Protein AF-A0A4S2ER88-F1 (afdb_monomer_lite)

Sequence (87 aa):
MASMFRMRGCHGPGAQAPEGADFRWLMAPADTPGVLEGARGRGWGLTLSDRAAGAARTVHPAHRRDPSAEARARLMEEALVRVLQRA

Structure (mmCIF, N/CA/C/O backbone):
data_AF-A0A4S2ER88-F1
#
_entry.id   AF-A0A4S2ER88-F1
#
loop_
_atom_site.group_PDB
_atom_site.id
_atom_site.type_symbol
_atom_site.label_atom_id
_atom_site.label_alt_id
_atom_site.label_comp_id
_atom_site.label_asym_id
_atom_site.label_entity_id
_atom_site.label_seq_id
_atom_site.pdbx_PDB_ins_code
_atom_site.Cartn_x
_atom_site.Cartn_y
_atom_site.Cartn_z
_atom_site.occupancy
_atom_site.B_iso_or_equiv
_atom_site.auth_seq_id
_atom_site.auth_comp_id
_atom_site.auth_asym_id
_atom_site.auth_atom_id
_atom_site.pdbx_PDB_model_num
ATOM 1 N N . MET A 1 1 ? -16.535 -14.346 -15.921 1.00 30.09 1 MET A N 1
ATOM 2 C CA . MET A 1 1 ? -16.681 -12.898 -15.660 1.00 30.09 1 MET A CA 1
ATOM 3 C C . MET A 1 1 ? -15.715 -12.538 -14.531 1.00 30.09 1 MET A C 1
ATOM 5 O O . MET A 1 1 ? -16.037 -12.745 -13.370 1.00 30.09 1 MET A O 1
ATOM 9 N N . ALA A 1 2 ? -14.471 -12.166 -14.853 1.00 26.14 2 ALA A N 1
ATOM 10 C CA . ALA A 1 2 ? -13.462 -11.863 -13.836 1.00 26.14 2 ALA A CA 1
ATOM 11 C C . ALA A 1 2 ? -13.744 -10.468 -13.265 1.00 26.14 2 ALA A C 1
ATOM 13 O O . ALA A 1 2 ? -13.511 -9.463 -13.936 1.00 26.14 2 ALA A O 1
ATOM 14 N N . SER A 1 3 ? -14.295 -10.419 -12.051 1.00 23.95 3 SER A N 1
ATOM 15 C CA . SER A 1 3 ? -14.461 -9.180 -11.294 1.00 23.95 3 SER A CA 1
ATOM 16 C C . SER A 1 3 ? -13.072 -8.655 -10.940 1.00 23.95 3 SER A C 1
ATOM 18 O O . SER A 1 3 ? -12.425 -9.099 -9.992 1.00 23.95 3 SER A O 1
ATOM 20 N N . MET A 1 4 ? -12.559 -7.774 -11.794 1.00 24.25 4 MET A N 1
ATOM 21 C CA . MET A 1 4 ? -11.265 -7.138 -11.626 1.00 24.25 4 MET A CA 1
ATOM 22 C C . MET A 1 4 ? -11.427 -6.086 -10.528 1.00 24.25 4 MET A C 1
ATOM 24 O O . MET A 1 4 ? -11.760 -4.932 -10.799 1.00 24.25 4 MET A O 1
ATOM 28 N N . PHE A 1 5 ? -11.223 -6.488 -9.271 1.00 25.84 5 PHE A N 1
ATOM 29 C CA . PHE A 1 5 ? -11.050 -5.548 -8.170 1.00 25.84 5 PHE A CA 1
ATOM 30 C C . PHE A 1 5 ? -9.850 -4.660 -8.506 1.00 25.84 5 PHE A C 1
ATOM 32 O O . PHE A 1 5 ? -8.696 -5.022 -8.283 1.00 25.84 5 PHE A O 1
ATOM 39 N N . ARG A 1 6 ? -10.111 -3.478 -9.077 1.00 28.98 6 ARG A N 1
ATOM 40 C CA . ARG A 1 6 ? -9.118 -2.410 -9.164 1.00 28.98 6 ARG A CA 1
ATOM 41 C C . ARG A 1 6 ? -8.826 -1.976 -7.733 1.00 28.98 6 ARG A C 1
ATOM 43 O O . ARG A 1 6 ? -9.464 -1.059 -7.213 1.00 28.98 6 ARG A O 1
ATOM 50 N N . MET A 1 7 ? -7.854 -2.625 -7.095 1.00 30.58 7 MET A N 1
ATOM 51 C CA . MET A 1 7 ? -7.157 -2.026 -5.969 1.00 30.58 7 MET A CA 1
ATOM 52 C C . MET A 1 7 ? -6.520 -0.740 -6.497 1.00 30.58 7 MET A C 1
ATOM 54 O O . MET A 1 7 ? -5.452 -0.751 -7.105 1.00 30.58 7 MET A O 1
ATOM 58 N N . ARG A 1 8 ? -7.211 0.392 -6.310 1.00 35.91 8 ARG A N 1
ATOM 59 C CA . ARG A 1 8 ? -6.616 1.733 -6.372 1.00 35.91 8 ARG A CA 1
ATOM 60 C C . ARG A 1 8 ? -5.647 1.842 -5.192 1.00 35.91 8 ARG A C 1
ATOM 62 O O . ARG A 1 8 ? -5.951 2.465 -4.186 1.00 35.91 8 ARG A O 1
ATOM 69 N N . GLY A 1 9 ? -4.522 1.154 -5.310 1.00 41.62 9 GLY A N 1
ATOM 70 C CA . GLY A 1 9 ? -3.445 1.113 -4.331 1.00 41.62 9 GLY A CA 1
ATOM 71 C C . GLY A 1 9 ? -2.076 1.113 -5.003 1.00 41.62 9 GLY A C 1
ATOM 72 O O . GLY A 1 9 ? -1.082 0.812 -4.360 1.00 41.62 9 GLY A O 1
ATOM 73 N N . CYS A 1 10 ? -1.993 1.450 -6.295 1.00 42.47 10 CYS A N 1
ATOM 74 C CA . CYS A 1 10 ? -0.718 1.795 -6.916 1.00 42.47 10 CYS A CA 1
ATOM 75 C C . CYS A 1 10 ? -0.403 3.234 -6.513 1.00 42.47 10 CYS A C 1
ATOM 77 O O . CYS A 1 10 ? -0.700 4.192 -7.225 1.00 42.47 10 CYS A O 1
ATOM 79 N N . HIS A 1 11 ? 0.082 3.378 -5.288 1.00 49.41 11 HIS A N 1
ATOM 80 C CA . HIS A 1 11 ? 0.578 4.622 -4.736 1.00 49.41 11 HIS A CA 1
ATOM 81 C C . HIS A 1 11 ? 1.683 5.158 -5.663 1.00 49.41 11 HIS A C 1
ATOM 83 O O . HIS A 1 11 ? 2.741 4.550 -5.797 1.00 49.41 11 HIS A O 1
ATOM 89 N N . GLY A 1 12 ? 1.400 6.254 -6.376 1.00 46.22 12 GLY A N 1
ATOM 90 C CA . GLY A 1 12 ? 2.390 6.940 -7.210 1.00 46.22 12 GLY A CA 1
ATOM 91 C C . GLY A 1 12 ? 3.545 7.507 -6.370 1.00 46.22 12 GLY A C 1
ATOM 92 O O . GLY A 1 12 ? 3.474 7.500 -5.141 1.00 46.22 12 GLY A O 1
ATOM 93 N N . PRO A 1 13 ? 4.603 8.051 -6.994 1.00 44.47 13 PRO A N 1
ATOM 94 C CA . PRO A 1 13 ? 5.830 8.473 -6.305 1.00 44.47 13 PRO A CA 1
ATOM 95 C C . PRO A 1 13 ? 5.672 9.577 -5.233 1.00 44.47 13 PRO A C 1
ATOM 97 O O . PRO A 1 13 ? 6.638 9.850 -4.526 1.00 44.47 13 PRO A O 1
ATOM 100 N N . GLY A 1 14 ? 4.482 10.172 -5.071 1.00 52.00 14 GLY A N 1
ATOM 101 C CA . GLY A 1 14 ? 4.137 11.130 -4.005 1.00 52.00 14 GLY A CA 1
ATOM 102 C C . GLY A 1 14 ? 3.059 10.650 -3.022 1.00 52.00 14 GLY A C 1
ATOM 103 O O . GLY A 1 14 ? 2.554 11.434 -2.224 1.00 52.00 14 GLY A O 1
ATOM 104 N N . ALA A 1 15 ? 2.655 9.385 -3.088 1.00 60.28 15 ALA A N 1
ATOM 105 C CA . ALA A 1 15 ? 1.624 8.861 -2.210 1.00 60.28 15 ALA A CA 1
ATOM 106 C C . ALA A 1 15 ? 2.163 8.626 -0.793 1.00 60.28 15 ALA A C 1
ATOM 108 O O . ALA A 1 15 ? 3.185 7.970 -0.600 1.00 60.28 15 ALA A O 1
ATOM 109 N N . GLN A 1 16 ? 1.440 9.127 0.205 1.00 67.88 16 GLN A N 1
ATOM 110 C CA . GLN A 1 16 ? 1.644 8.748 1.598 1.00 67.88 16 GLN A CA 1
ATOM 111 C C . GLN A 1 16 ? 0.836 7.489 1.898 1.00 67.88 16 GLN A C 1
ATOM 113 O O . GLN A 1 16 ? -0.327 7.370 1.507 1.00 67.88 16 GLN A O 1
ATOM 118 N N . ALA A 1 17 ? 1.466 6.537 2.583 1.00 74.50 17 ALA A N 1
ATOM 119 C CA . ALA A 1 17 ? 0.745 5.401 3.127 1.00 74.50 17 ALA A CA 1
ATOM 120 C C . ALA A 1 17 ? -0.178 5.892 4.253 1.00 74.50 17 ALA A C 1
ATOM 122 O O . ALA A 1 17 ? 0.267 6.727 5.048 1.00 74.50 17 ALA A O 1
ATOM 123 N N . PRO A 1 18 ? -1.406 5.361 4.370 1.00 84.38 18 PRO A N 1
ATOM 124 C CA . PRO A 1 18 ? -2.294 5.711 5.468 1.00 84.38 18 PRO A CA 1
ATOM 125 C C . PRO A 1 18 ? -1.608 5.502 6.819 1.00 84.38 18 PRO A C 1
ATOM 127 O O . PRO A 1 18 ? -0.835 4.551 6.992 1.00 84.38 18 PRO A O 1
ATOM 130 N N . GLU A 1 19 ? -1.889 6.386 7.772 1.00 88.19 19 GLU A N 1
ATOM 131 C CA . GLU A 1 19 ? -1.306 6.335 9.114 1.00 88.19 19 GLU A CA 1
ATOM 132 C C . GLU A 1 19 ? -1.585 4.987 9.791 1.00 88.19 19 GLU A C 1
ATOM 134 O O . GLU A 1 19 ? -0.664 4.351 10.292 1.00 88.19 19 GLU A O 1
ATOM 139 N N . GLY A 1 20 ? -2.824 4.495 9.683 1.00 91.69 20 GLY A N 1
ATOM 140 C CA . GLY A 1 20 ? -3.269 3.232 10.275 1.00 91.69 20 GLY A CA 1
ATOM 141 C C . GLY A 1 20 ? -2.743 1.949 9.627 1.00 91.69 20 GLY A C 1
ATOM 142 O O . GLY A 1 20 ? -3.098 0.871 10.087 1.00 91.69 20 GLY A O 1
ATOM 143 N N . ALA A 1 21 ? -1.947 2.011 8.555 1.00 89.62 21 ALA A N 1
ATOM 144 C CA . ALA A 1 21 ? -1.509 0.802 7.855 1.00 89.62 21 ALA A CA 1
ATOM 145 C C . ALA A 1 21 ? -0.249 0.186 8.492 1.00 89.62 21 ALA A C 1
ATOM 147 O O . ALA A 1 21 ? 0.777 0.854 8.627 1.00 89.62 21 ALA A O 1
ATOM 148 N N . ASP A 1 22 ? -0.259 -1.114 8.784 1.00 90.56 22 ASP A N 1
ATOM 149 C CA . ASP A 1 22 ? 0.919 -1.802 9.336 1.00 90.56 22 ASP A CA 1
ATOM 150 C C . ASP A 1 22 ? 2.095 -1.861 8.345 1.00 90.56 22 ASP A C 1
ATOM 152 O O . ASP A 1 22 ? 3.247 -1.956 8.751 1.00 90.56 22 ASP A O 1
ATOM 156 N N . PHE A 1 23 ? 1.840 -1.748 7.040 1.00 89.00 23 PHE A N 1
ATOM 157 C CA . PHE A 1 23 ? 2.875 -1.792 6.006 1.00 89.00 23 PHE A CA 1
ATOM 158 C C . PHE A 1 23 ? 2.718 -0.642 5.014 1.00 89.00 23 PHE A C 1
ATOM 160 O O . PHE A 1 23 ? 1.608 -0.208 4.704 1.00 89.00 23 PHE A O 1
ATOM 167 N N . ARG A 1 24 ? 3.847 -0.170 4.479 1.00 88.50 24 ARG A N 1
ATOM 168 C CA . ARG A 1 24 ? 3.886 0.755 3.339 1.00 88.50 24 ARG A CA 1
ATOM 169 C C . ARG A 1 24 ? 4.366 -0.009 2.125 1.00 88.50 24 ARG A C 1
ATOM 171 O O . ARG A 1 24 ? 5.469 -0.551 2.162 1.00 88.50 24 ARG A O 1
ATOM 178 N N . TRP A 1 25 ? 3.552 -0.062 1.077 1.00 88.00 25 TRP A N 1
ATOM 179 C CA . TRP A 1 25 ? 3.836 -0.905 -0.078 1.00 88.00 25 TRP A CA 1
ATOM 180 C C . TRP A 1 25 ? 3.642 -0.166 -1.398 1.00 88.00 25 TRP A C 1
ATOM 182 O O . TRP A 1 25 ? 2.633 0.507 -1.601 1.00 88.00 25 TRP A O 1
ATOM 192 N N . LEU A 1 26 ? 4.624 -0.294 -2.288 1.00 87.75 26 LEU A N 1
ATOM 193 C CA . LEU A 1 26 ? 4.567 0.161 -3.670 1.00 87.75 26 LEU A CA 1
ATOM 194 C C . LEU A 1 26 ? 4.460 -1.049 -4.596 1.00 87.75 26 LEU A C 1
ATOM 196 O O . LEU A 1 26 ? 5.132 -2.066 -4.409 1.00 87.75 26 LEU A O 1
ATOM 200 N N . MET A 1 27 ? 3.647 -0.903 -5.636 1.00 89.31 27 MET A N 1
ATOM 201 C CA . MET A 1 27 ? 3.669 -1.783 -6.795 1.00 89.31 27 MET A CA 1
ATOM 202 C C . MET A 1 27 ? 3.980 -0.942 -8.025 1.00 89.31 27 MET A C 1
ATOM 204 O O . MET A 1 27 ? 3.324 0.075 -8.255 1.00 89.31 27 MET A O 1
ATOM 208 N N . ALA A 1 28 ? 4.969 -1.363 -8.806 1.00 89.31 28 ALA A N 1
ATOM 209 C CA . ALA A 1 28 ? 5.385 -0.660 -10.013 1.00 89.31 28 ALA A CA 1
ATOM 210 C C . ALA A 1 28 ? 5.670 -1.639 -11.159 1.00 89.31 28 ALA A C 1
ATOM 212 O O . ALA A 1 28 ? 5.986 -2.802 -10.902 1.00 89.31 28 ALA A O 1
ATOM 213 N N . PRO A 1 29 ? 5.558 -1.210 -12.423 1.00 90.56 29 PRO A N 1
ATOM 214 C CA . PRO A 1 29 ? 6.112 -1.949 -13.554 1.00 90.56 29 PRO A CA 1
ATOM 215 C C . PRO A 1 29 ? 7.612 -2.240 -13.376 1.00 90.56 29 PRO A C 1
ATOM 217 O O . PRO A 1 29 ? 8.348 -1.408 -12.840 1.00 90.56 29 PRO A O 1
ATOM 220 N N . ALA A 1 30 ? 8.070 -3.418 -13.807 1.00 87.25 30 ALA A N 1
ATOM 221 C CA . ALA A 1 30 ? 9.465 -3.849 -13.664 1.00 87.25 30 ALA 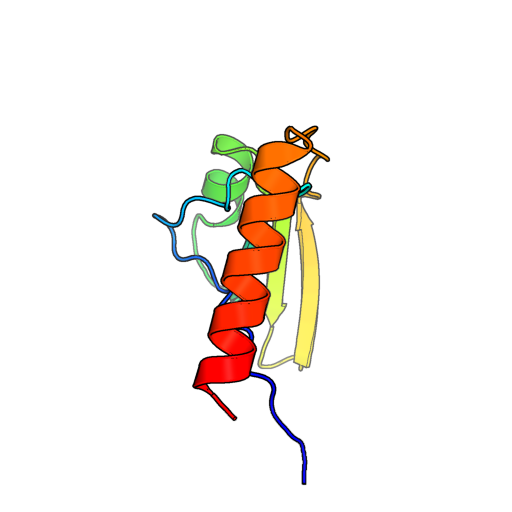A CA 1
ATOM 222 C C . ALA A 1 30 ? 10.477 -2.950 -14.400 1.00 87.25 30 ALA A C 1
ATOM 224 O O . ALA A 1 30 ? 11.640 -2.894 -14.011 1.00 87.25 30 ALA A O 1
ATOM 225 N N . ASP A 1 31 ? 10.021 -2.227 -15.420 1.00 85.44 31 ASP A N 1
ATOM 226 C CA . ASP A 1 31 ? 10.776 -1.282 -16.243 1.00 85.44 31 ASP A CA 1
ATOM 227 C C . ASP A 1 31 ? 10.746 0.161 -15.711 1.00 85.44 31 ASP A C 1
ATOM 229 O O . ASP A 1 31 ? 11.273 1.063 -16.356 1.00 85.44 31 ASP A O 1
ATOM 233 N N . THR A 1 32 ? 10.158 0.411 -14.533 1.00 85.00 32 THR A N 1
ATOM 234 C CA . THR A 1 32 ? 10.111 1.764 -13.955 1.00 85.00 32 THR A CA 1
ATOM 235 C C . THR A 1 32 ? 11.482 2.160 -13.385 1.00 85.00 32 THR A C 1
ATOM 237 O O . THR A 1 32 ? 11.896 1.601 -12.363 1.00 85.00 32 THR A O 1
ATOM 240 N N . PRO A 1 33 ? 12.194 3.141 -13.970 1.00 81.88 33 PRO A N 1
ATOM 241 C CA . PRO A 1 33 ? 13.525 3.521 -13.506 1.00 81.88 33 PRO A CA 1
ATOM 242 C C . PRO A 1 33 ? 13.473 4.206 -12.132 1.00 81.88 33 PRO A C 1
ATOM 244 O O . PRO A 1 33 ? 12.555 4.971 -11.835 1.00 81.88 33 PRO A O 1
ATOM 247 N N . GLY A 1 34 ? 14.468 3.940 -11.280 1.00 82.44 34 GLY A N 1
ATOM 248 C CA . GLY A 1 34 ? 14.641 4.615 -9.984 1.00 82.44 34 GLY A CA 1
ATOM 249 C C . GLY A 1 34 ? 13.611 4.260 -8.900 1.00 82.44 34 GLY A C 1
ATOM 250 O O . GLY A 1 34 ? 13.612 4.855 -7.818 1.00 82.44 34 GLY A O 1
ATOM 251 N N . VAL A 1 35 ? 12.702 3.311 -9.159 1.00 86.12 35 VAL A N 1
ATOM 252 C CA . VAL A 1 35 ? 11.644 2.948 -8.202 1.00 86.12 35 VAL A CA 1
ATOM 253 C C . VAL A 1 35 ? 12.191 2.222 -6.971 1.00 86.12 35 VAL A C 1
ATOM 255 O O . VAL A 1 35 ? 11.665 2.398 -5.871 1.00 86.12 35 VAL A O 1
ATOM 258 N N . LEU A 1 36 ? 13.267 1.445 -7.131 1.00 85.38 36 LEU A N 1
ATOM 259 C CA . LEU A 1 36 ? 13.897 0.711 -6.037 1.00 85.38 36 LEU A CA 1
ATOM 260 C C . LEU A 1 36 ? 14.591 1.661 -5.057 1.00 85.38 36 LEU A C 1
ATOM 262 O O . LEU A 1 36 ? 14.386 1.556 -3.847 1.00 85.38 36 LEU A O 1
ATOM 266 N N . GLU A 1 37 ? 15.367 2.610 -5.571 1.00 87.50 37 GLU A N 1
ATOM 267 C CA . GLU A 1 37 ? 16.035 3.657 -4.799 1.00 87.50 37 GLU A CA 1
ATOM 268 C C . GLU A 1 37 ? 15.002 4.508 -4.054 1.00 87.50 37 GLU A C 1
ATOM 270 O O . GLU A 1 37 ? 15.129 4.735 -2.849 1.00 87.50 37 GLU A O 1
ATOM 275 N N . GLY A 1 38 ? 13.922 4.899 -4.741 1.00 83.69 38 GLY A N 1
ATOM 276 C CA . GLY A 1 38 ? 12.817 5.638 -4.137 1.00 83.69 38 GLY A CA 1
ATOM 277 C C . GLY A 1 38 ? 12.093 4.861 -3.032 1.00 83.69 38 GLY A C 1
ATOM 278 O O . GLY A 1 38 ? 11.744 5.443 -2.004 1.00 83.69 38 GLY A O 1
ATOM 279 N N . ALA A 1 39 ? 11.873 3.555 -3.213 1.00 85.56 39 ALA A N 1
ATOM 280 C CA . ALA A 1 39 ? 11.255 2.704 -2.197 1.00 85.56 39 ALA A CA 1
ATOM 281 C C . ALA A 1 39 ? 12.143 2.578 -0.950 1.00 85.56 39 ALA A C 1
ATOM 283 O O . ALA A 1 39 ? 11.667 2.801 0.166 1.00 85.56 39 ALA A O 1
ATOM 284 N N . ARG A 1 40 ? 13.443 2.312 -1.144 1.00 85.38 40 ARG A N 1
ATOM 285 C CA . ARG A 1 40 ? 14.434 2.201 -0.061 1.00 85.38 40 ARG A CA 1
ATOM 286 C C . ARG A 1 40 ? 14.556 3.494 0.737 1.00 85.38 40 ARG A C 1
ATOM 288 O O . ARG A 1 40 ? 14.404 3.467 1.954 1.00 85.38 40 ARG A O 1
ATOM 295 N N . GLY A 1 41 ? 14.749 4.628 0.059 1.00 82.19 41 GLY A N 1
ATOM 296 C CA . GLY A 1 41 ? 14.925 5.933 0.708 1.00 82.19 41 GLY A CA 1
ATOM 297 C C . GLY A 1 41 ? 13.728 6.378 1.553 1.00 82.19 41 GLY A C 1
ATOM 298 O O . GLY A 1 41 ? 13.869 7.226 2.429 1.00 82.19 41 GLY A O 1
ATOM 299 N N . ARG A 1 42 ? 12.546 5.789 1.329 1.00 80.31 42 ARG A N 1
ATOM 300 C CA . ARG A 1 42 ? 11.321 6.085 2.083 1.00 80.31 42 ARG A CA 1
ATOM 301 C C . ARG A 1 42 ? 10.887 4.952 3.022 1.00 80.31 42 ARG A C 1
ATOM 303 O O . ARG A 1 42 ? 9.863 5.095 3.690 1.00 80.31 42 ARG A O 1
ATOM 310 N N . GLY A 1 43 ? 11.610 3.830 3.064 1.00 83.25 43 GLY A N 1
ATOM 311 C CA . GLY A 1 43 ? 11.256 2.644 3.852 1.00 83.25 43 GLY A CA 1
ATOM 312 C C . GLY A 1 43 ? 9.925 2.006 3.434 1.00 83.25 43 GLY A C 1
ATOM 313 O O . GLY A 1 43 ? 9.078 1.734 4.293 1.00 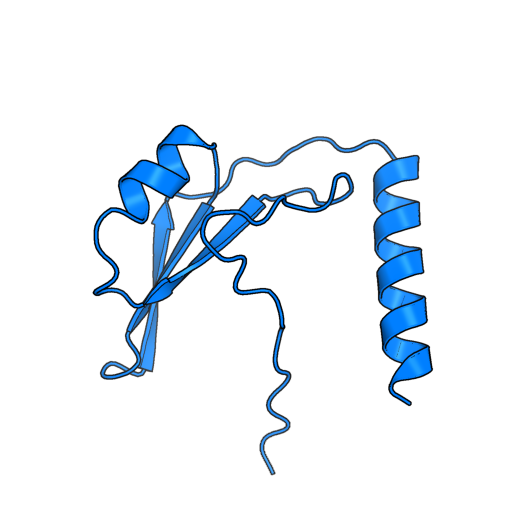83.25 43 GLY A O 1
ATOM 314 N N . TRP A 1 44 ? 9.709 1.845 2.127 1.00 88.75 44 TRP A N 1
ATOM 315 C CA . TRP A 1 44 ? 8.552 1.158 1.540 1.00 88.75 44 TRP A CA 1
ATOM 316 C C . TRP A 1 44 ? 8.947 -0.230 1.049 1.00 88.75 44 TRP A C 1
ATOM 318 O O . TRP A 1 44 ? 9.996 -0.382 0.435 1.00 88.75 44 TRP A O 1
ATOM 328 N N . GLY A 1 45 ? 8.066 -1.215 1.213 1.00 92.31 45 GLY A N 1
ATOM 329 C CA . GLY A 1 45 ? 8.161 -2.447 0.435 1.00 92.31 45 GLY A CA 1
ATOM 330 C C . GLY A 1 45 ? 7.868 -2.182 -1.038 1.00 92.31 45 GLY A C 1
ATOM 331 O O . GLY A 1 45 ? 7.120 -1.262 -1.377 1.00 92.31 45 GLY A O 1
ATOM 332 N N . LEU A 1 46 ? 8.457 -2.986 -1.915 1.00 91.94 46 LEU A N 1
ATOM 333 C CA . LEU A 1 46 ? 8.322 -2.865 -3.357 1.00 91.94 46 LEU A CA 1
ATOM 334 C C . LEU A 1 46 ? 8.108 -4.234 -3.999 1.00 91.94 46 LEU A C 1
ATOM 336 O O . LEU A 1 46 ? 8.962 -5.123 -3.916 1.00 91.94 46 LEU A O 1
ATOM 340 N N . THR A 1 47 ? 7.000 -4.345 -4.726 1.00 94.12 47 THR A N 1
ATOM 341 C CA . THR A 1 47 ? 6.741 -5.425 -5.679 1.00 94.12 47 THR A CA 1
ATOM 342 C C . THR A 1 47 ? 6.804 -4.876 -7.097 1.00 94.12 47 THR A C 1
ATOM 344 O O . THR A 1 47 ? 6.086 -3.939 -7.444 1.00 94.12 47 THR A O 1
ATOM 347 N N . LEU A 1 48 ? 7.650 -5.473 -7.932 1.00 91.62 48 LEU A N 1
ATOM 348 C CA . LEU A 1 48 ? 7.673 -5.203 -9.362 1.00 91.62 48 LEU A CA 1
ATOM 349 C C . LEU A 1 48 ? 6.698 -6.137 -10.070 1.00 91.62 48 LEU A C 1
ATOM 351 O O . LEU A 1 48 ? 6.689 -7.337 -9.810 1.00 91.62 48 LEU A O 1
ATOM 355 N N . SER A 1 49 ? 5.885 -5.576 -10.954 1.00 93.12 49 SER A N 1
ATOM 356 C CA . SER A 1 49 ? 4.970 -6.307 -11.826 1.00 93.12 49 SER A CA 1
ATOM 357 C C . SER A 1 49 ? 5.537 -6.347 -13.239 1.00 93.12 49 SER A C 1
ATOM 359 O O . SER A 1 49 ? 5.895 -5.313 -13.801 1.00 93.12 49 SER A O 1
ATOM 361 N N . ASP A 1 50 ? 5.609 -7.540 -13.808 1.00 89.31 50 ASP A N 1
ATOM 362 C CA . ASP A 1 50 ? 5.910 -7.768 -15.211 1.00 89.31 50 ASP A CA 1
ATOM 363 C C . ASP A 1 50 ? 4.615 -8.199 -15.901 1.00 89.31 50 ASP A C 1
ATOM 365 O O . ASP A 1 50 ? 4.126 -9.317 -15.725 1.00 89.31 50 ASP A O 1
ATOM 369 N N . ARG A 1 51 ? 4.026 -7.278 -16.667 1.00 84.81 51 ARG A N 1
ATOM 370 C CA . ARG A 1 51 ? 2.785 -7.555 -17.398 1.00 84.81 51 ARG A CA 1
ATOM 371 C C . ARG A 1 51 ? 2.997 -8.526 -18.553 1.00 84.81 51 ARG A C 1
ATOM 373 O O . ARG A 1 51 ? 2.072 -9.270 -18.852 1.00 84.81 51 ARG A O 1
ATOM 380 N N . ALA A 1 52 ? 4.170 -8.513 -19.186 1.00 88.19 52 ALA A N 1
ATOM 381 C CA . ALA A 1 52 ? 4.470 -9.393 -20.309 1.00 88.19 52 ALA A CA 1
ATOM 382 C C . ALA A 1 52 ? 4.650 -10.838 -19.830 1.00 88.19 52 ALA A C 1
ATOM 384 O O . ALA A 1 52 ? 4.119 -11.759 -20.441 1.00 88.19 52 ALA A O 1
ATOM 385 N N . ALA A 1 53 ? 5.320 -11.022 -18.690 1.00 89.00 53 ALA A N 1
ATOM 386 C CA . ALA A 1 53 ? 5.477 -12.327 -18.052 1.00 89.00 53 ALA A CA 1
ATOM 387 C C . ALA A 1 53 ? 4.267 -12.753 -17.197 1.00 89.00 53 ALA A C 1
ATOM 389 O O . ALA A 1 53 ? 4.258 -13.861 -16.665 1.00 89.00 53 ALA A O 1
ATOM 390 N N . GLY A 1 54 ? 3.267 -11.881 -17.013 1.00 90.06 54 GLY A N 1
ATOM 391 C CA . GLY A 1 54 ? 2.135 -12.133 -16.114 1.00 90.06 54 GLY A CA 1
ATOM 392 C C . GLY A 1 54 ? 2.560 -12.383 -14.661 1.00 90.06 54 GLY A C 1
ATOM 393 O O . GLY A 1 54 ? 1.888 -13.118 -13.940 1.00 90.06 54 GLY A O 1
ATOM 394 N N . ALA A 1 55 ? 3.686 -11.805 -14.236 1.00 91.19 55 ALA A N 1
ATOM 395 C CA . ALA A 1 55 ? 4.355 -12.123 -12.981 1.00 91.19 55 ALA A CA 1
ATOM 396 C C . ALA A 1 55 ? 4.488 -10.896 -12.071 1.00 91.19 55 ALA A C 1
ATOM 398 O O . ALA A 1 55 ? 4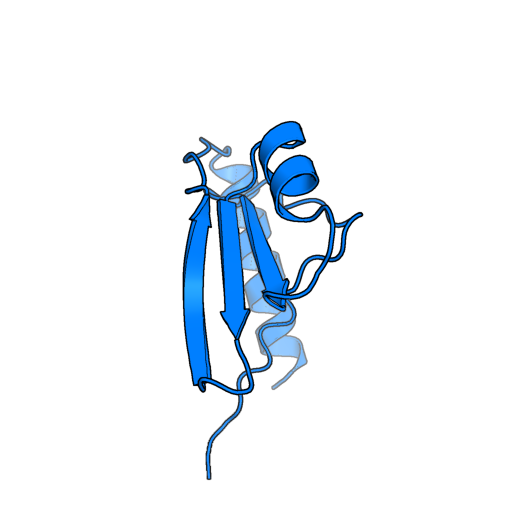.489 -9.748 -12.514 1.00 91.19 55 ALA A O 1
ATOM 399 N N . ALA A 1 56 ? 4.642 -11.138 -10.771 1.00 92.69 56 ALA A N 1
ATOM 400 C CA . ALA A 1 56 ? 4.986 -10.108 -9.802 1.00 92.69 56 ALA A CA 1
ATOM 401 C C . ALA A 1 56 ? 6.047 -10.639 -8.836 1.00 92.69 56 ALA A C 1
ATOM 403 O O . ALA A 1 56 ? 5.971 -11.780 -8.384 1.00 92.69 56 ALA A O 1
ATOM 404 N N . ARG A 1 57 ? 7.040 -9.811 -8.511 1.00 92.69 57 ARG A N 1
ATOM 405 C CA . ARG A 1 57 ? 8.151 -10.172 -7.627 1.00 92.69 57 ARG A CA 1
ATOM 406 C C . ARG A 1 57 ? 8.397 -9.082 -6.603 1.00 92.69 57 ARG A C 1
ATOM 408 O O . ARG A 1 57 ? 8.624 -7.927 -6.955 1.00 92.69 57 ARG A O 1
ATOM 415 N N . THR A 1 58 ? 8.415 -9.455 -5.330 1.00 93.50 58 THR A N 1
ATOM 416 C CA . THR A 1 58 ? 8.872 -8.566 -4.259 1.00 93.50 58 THR A CA 1
ATOM 417 C C . THR A 1 58 ? 10.388 -8.431 -4.329 1.00 93.50 58 THR A C 1
ATOM 419 O O . THR A 1 58 ? 11.109 -9.420 -4.237 1.00 93.50 58 THR A O 1
ATOM 422 N N . VAL A 1 59 ? 10.869 -7.205 -4.521 1.00 94.19 59 VAL A N 1
ATOM 423 C CA . VAL A 1 59 ? 12.303 -6.888 -4.649 1.00 94.19 59 VAL A CA 1
ATOM 424 C C . VAL A 1 59 ? 12.851 -6.143 -3.437 1.00 94.19 59 VAL A C 1
ATOM 426 O O . VAL A 1 59 ? 14.062 -6.084 -3.242 1.00 94.19 59 VAL A O 1
ATOM 429 N N . HIS A 1 60 ? 11.965 -5.595 -2.607 1.00 92.81 60 HIS A N 1
ATOM 430 C CA . HIS A 1 60 ? 12.313 -4.996 -1.328 1.00 92.81 60 HIS A CA 1
ATOM 431 C C . HIS A 1 60 ? 11.168 -5.263 -0.340 1.00 92.81 60 HIS A C 1
ATOM 433 O O . HIS A 1 60 ? 10.035 -4.880 -0.628 1.00 92.81 60 HIS A O 1
ATOM 439 N N . PRO A 1 61 ? 11.398 -5.964 0.782 1.00 91.62 61 PRO A N 1
ATOM 440 C CA . PRO A 1 61 ? 10.341 -6.212 1.759 1.00 91.62 61 PRO A CA 1
ATOM 441 C C . PRO A 1 61 ? 9.962 -4.918 2.494 1.00 91.62 61 PRO A C 1
ATOM 443 O O . PRO A 1 61 ? 10.825 -4.086 2.764 1.00 91.62 61 PRO A O 1
ATOM 446 N N . ALA A 1 62 ? 8.684 -4.752 2.851 1.00 88.12 62 ALA A N 1
ATOM 447 C CA . ALA A 1 62 ? 8.301 -3.707 3.800 1.00 88.12 62 ALA A CA 1
ATOM 448 C C . ALA A 1 62 ? 8.620 -4.144 5.228 1.00 88.12 62 ALA A C 1
ATOM 450 O O . ALA A 1 62 ? 8.434 -5.304 5.597 1.00 88.12 62 ALA A O 1
ATOM 451 N N . HIS A 1 63 ? 8.996 -3.174 6.051 1.00 88.00 63 HIS A N 1
ATOM 452 C CA . HIS A 1 63 ? 9.015 -3.348 7.492 1.00 88.00 63 HIS A CA 1
ATOM 453 C C . HIS A 1 63 ? 7.626 -3.085 8.068 1.00 88.00 63 HIS A C 1
ATOM 455 O O . HIS A 1 63 ? 6.917 -2.175 7.623 1.00 88.00 63 HIS A O 1
ATOM 461 N N . ARG A 1 64 ? 7.253 -3.895 9.061 1.00 88.31 64 ARG A N 1
ATOM 462 C CA . ARG A 1 64 ? 6.053 -3.659 9.857 1.00 88.31 64 ARG A CA 1
ATOM 463 C C . ARG A 1 64 ? 6.216 -2.357 10.641 1.00 88.31 64 ARG A C 1
ATOM 465 O O . ARG A 1 64 ? 7.282 -2.086 11.187 1.00 88.31 64 ARG A O 1
ATOM 472 N N . ARG A 1 65 ? 5.152 -1.567 10.673 1.00 88.19 65 ARG A N 1
ATOM 473 C CA . ARG A 1 65 ? 4.961 -0.392 11.521 1.00 88.19 65 ARG A CA 1
ATOM 474 C C . ARG A 1 65 ? 4.003 -0.752 12.650 1.00 88.19 65 ARG A C 1
ATOM 476 O O . ARG A 1 65 ? 3.188 -1.660 12.494 1.00 88.19 65 ARG A O 1
ATOM 483 N N . ASP A 1 66 ? 4.043 0.031 13.720 1.00 92.56 66 ASP A N 1
ATOM 484 C CA . ASP A 1 66 ? 3.138 -0.107 14.859 1.00 92.56 66 ASP A CA 1
ATOM 485 C C . ASP A 1 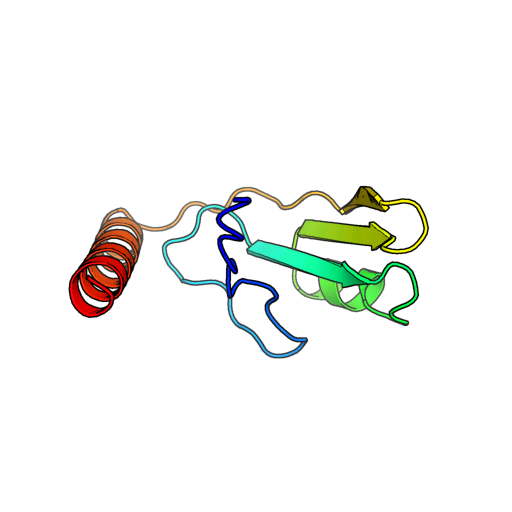66 ? 2.212 1.116 14.961 1.00 92.56 66 ASP A C 1
ATOM 487 O O . ASP A 1 66 ? 2.454 2.014 15.767 1.00 92.56 66 ASP A O 1
ATOM 491 N N . PRO A 1 67 ? 1.167 1.208 14.113 1.00 91.19 67 PRO A N 1
ATOM 492 C CA . PRO A 1 67 ? 0.204 2.303 14.190 1.00 91.19 67 PRO A CA 1
ATOM 493 C C . PRO A 1 67 ? -0.610 2.252 15.491 1.00 91.19 67 PRO A C 1
ATOM 495 O O . PRO A 1 67 ? -0.799 1.189 16.085 1.00 91.19 67 PRO A O 1
ATOM 498 N N . SER A 1 68 ? -1.154 3.385 15.934 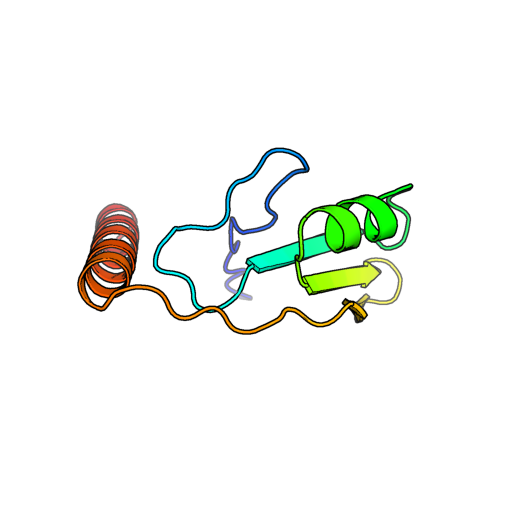1.00 96.38 68 SER A N 1
ATOM 499 C CA . SER A 1 68 ? -2.051 3.401 17.095 1.00 96.38 68 SER A CA 1
ATOM 500 C C . SER A 1 68 ? -3.349 2.625 16.809 1.00 96.38 68 SER A C 1
ATOM 502 O O . SER A 1 68 ? -3.734 2.409 15.655 1.00 96.38 68 SER A O 1
ATOM 504 N N . ALA A 1 69 ? -4.036 2.173 17.863 1.00 96.25 69 ALA A N 1
ATOM 505 C CA . ALA A 1 69 ? -5.352 1.542 17.721 1.00 96.25 69 ALA A CA 1
ATOM 506 C C . ALA A 1 69 ? -6.368 2.496 17.064 1.00 96.25 69 ALA A C 1
ATOM 508 O O . ALA A 1 69 ? -7.145 2.076 16.211 1.00 96.25 69 ALA A O 1
ATOM 509 N N . GLU A 1 70 ? -6.293 3.786 17.399 1.00 97.75 70 GLU A N 1
ATOM 510 C CA . GLU A 1 70 ? -7.122 4.846 16.823 1.00 97.75 70 GLU A CA 1
ATOM 511 C C . GLU A 1 70 ? -6.883 5.016 15.316 1.00 97.75 70 GLU A C 1
ATOM 513 O O . GLU A 1 70 ? -7.829 4.980 14.530 1.00 97.75 70 GLU A O 1
ATOM 518 N N . ALA A 1 71 ? -5.621 5.109 14.884 1.00 94.31 71 ALA A N 1
ATOM 519 C CA . ALA A 1 71 ? -5.285 5.241 13.468 1.00 94.31 71 ALA A CA 1
ATOM 520 C C . ALA A 1 71 ? -5.749 4.019 12.656 1.00 94.31 71 ALA A C 1
ATOM 522 O O . ALA A 1 71 ? -6.220 4.162 11.523 1.00 94.31 71 ALA A O 1
ATOM 523 N N . ARG A 1 72 ? -5.656 2.814 13.239 1.00 95.00 72 ARG A N 1
ATOM 524 C CA . ARG A 1 72 ? -6.181 1.576 12.640 1.00 95.00 72 ARG A CA 1
ATOM 525 C C . ARG A 1 72 ? -7.702 1.600 12.509 1.00 95.00 72 ARG A C 1
ATOM 527 O O . ARG A 1 72 ? -8.209 1.295 11.431 1.00 95.00 72 ARG A O 1
ATOM 534 N N . ALA A 1 73 ? -8.414 1.992 13.565 1.00 95.94 73 ALA A N 1
ATOM 535 C CA . ALA A 1 73 ? -9.872 2.091 13.551 1.00 95.94 73 ALA A CA 1
ATOM 536 C C . ALA A 1 73 ? -10.355 3.083 12.484 1.00 95.94 73 ALA A C 1
ATOM 538 O O . ALA A 1 73 ? -11.196 2.734 11.658 1.00 95.94 73 ALA A O 1
ATOM 539 N N . ARG A 1 74 ? -9.741 4.270 12.420 1.00 96.19 74 ARG A N 1
ATOM 540 C CA . ARG A 1 74 ? -10.051 5.285 11.408 1.00 96.19 74 ARG A CA 1
ATOM 541 C C . ARG A 1 74 ? -9.831 4.776 9.983 1.00 96.19 74 ARG A C 1
ATOM 543 O O . ARG A 1 74 ? -10.682 4.974 9.122 1.00 96.19 74 ARG A O 1
ATOM 550 N N . LEU A 1 75 ? -8.717 4.083 9.725 1.00 93.75 75 LEU A N 1
ATOM 551 C CA . LEU A 1 75 ? -8.452 3.487 8.411 1.00 93.75 75 LEU A CA 1
ATOM 552 C C . LEU A 1 75 ? -9.536 2.467 8.016 1.00 93.75 75 LEU A C 1
ATOM 554 O O . LEU A 1 75 ? -9.955 2.436 6.858 1.00 93.75 75 LEU A O 1
ATOM 558 N N . MET A 1 76 ? -9.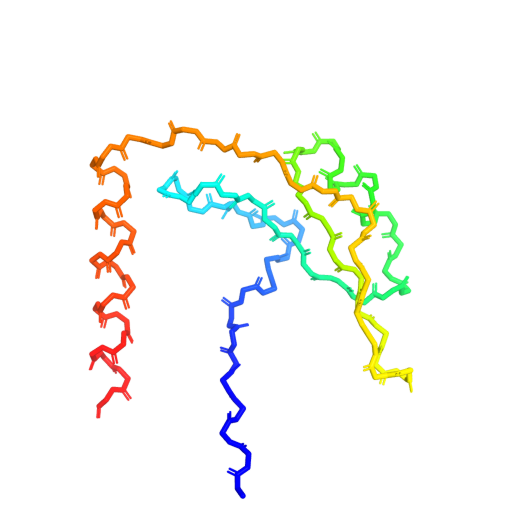988 1.639 8.962 1.00 93.56 76 MET A N 1
ATOM 559 C CA . MET A 1 76 ? -11.055 0.659 8.732 1.00 93.56 76 MET A CA 1
ATOM 560 C C . MET A 1 76 ? -12.408 1.328 8.469 1.00 93.56 76 MET A C 1
ATOM 562 O O . MET A 1 76 ? -13.109 0.924 7.542 1.00 93.56 76 MET A O 1
ATOM 566 N N . GLU A 1 77 ? -12.758 2.364 9.230 1.00 96.12 77 GLU A N 1
ATOM 567 C CA . GLU A 1 77 ? -13.988 3.139 9.037 1.00 96.12 77 GLU A CA 1
ATOM 568 C C . GLU A 1 77 ? -14.009 3.826 7.664 1.00 96.12 77 GLU A C 1
ATOM 570 O O . GLU A 1 77 ? -14.961 3.666 6.898 1.00 96.12 77 GLU A O 1
ATOM 575 N N . GLU A 1 78 ? -12.922 4.508 7.289 1.00 92.75 78 GLU A N 1
ATOM 576 C CA . GLU A 1 78 ? -12.788 5.142 5.974 1.00 92.75 78 GLU A CA 1
ATOM 577 C C . GLU A 1 78 ? -12.889 4.118 4.830 1.00 92.75 78 GLU A C 1
ATOM 579 O O . GLU A 1 78 ? -13.480 4.400 3.781 1.00 92.75 78 GLU A O 1
ATOM 584 N N . ALA A 1 79 ? -12.329 2.918 5.013 1.00 90.75 79 ALA A N 1
ATOM 585 C CA . ALA A 1 79 ? -12.449 1.833 4.046 1.00 90.75 79 ALA A CA 1
ATOM 586 C C . ALA A 1 79 ? -13.896 1.323 3.934 1.00 90.75 79 ALA A C 1
ATOM 588 O O . ALA A 1 79 ? -14.386 1.146 2.816 1.00 90.75 79 ALA A O 1
ATOM 589 N N . LEU A 1 80 ? -14.589 1.139 5.062 1.00 93.56 80 LEU A N 1
ATOM 590 C CA . LEU A 1 80 ? -15.984 0.699 5.109 1.00 93.56 80 LEU A CA 1
ATOM 591 C C . LEU A 1 80 ? -16.909 1.694 4.401 1.00 93.56 80 LEU A C 1
ATOM 593 O O . LEU A 1 80 ? -17.675 1.299 3.524 1.00 93.56 80 LEU A O 1
ATOM 597 N N . VAL A 1 81 ? -16.789 2.987 4.711 1.00 95.19 81 VAL A N 1
ATOM 598 C CA . VAL A 1 81 ? -17.590 4.045 4.075 1.00 95.19 81 VAL A CA 1
ATOM 599 C C . VAL A 1 81 ? -17.405 4.031 2.556 1.00 95.19 81 VAL A C 1
ATOM 601 O O . VAL A 1 81 ? -18.384 4.092 1.814 1.00 95.19 81 VAL A O 1
ATOM 604 N N . ARG A 1 82 ? -16.168 3.872 2.064 1.00 92.38 82 ARG A N 1
ATOM 605 C CA . ARG A 1 82 ? -15.892 3.784 0.616 1.00 92.38 82 ARG A CA 1
ATOM 606 C C . ARG A 1 82 ? -16.519 2.561 -0.047 1.00 92.38 82 ARG A C 1
ATOM 608 O O . ARG A 1 82 ? -16.829 2.629 -1.234 1.00 92.38 82 ARG A O 1
ATOM 615 N N . VAL A 1 83 ? -16.640 1.441 0.666 1.00 92.94 83 VAL A N 1
ATOM 616 C CA . VAL A 1 83 ? -17.326 0.243 0.158 1.00 92.94 83 VAL A CA 1
ATOM 617 C C . VAL A 1 83 ? -18.826 0.503 0.077 1.00 92.94 83 VAL A C 1
ATOM 619 O O . VAL A 1 83 ? -19.414 0.265 -0.973 1.00 92.94 83 VAL A O 1
ATOM 622 N N . LEU A 1 84 ? -19.418 1.059 1.135 1.00 92.56 84 LEU A N 1
ATOM 623 C CA . LEU A 1 84 ? -20.850 1.359 1.193 1.00 92.56 84 LEU A CA 1
ATOM 624 C C . LEU A 1 84 ? -21.281 2.395 0.147 1.00 92.56 84 LEU A C 1
ATOM 626 O O . LEU A 1 84 ? -22.335 2.247 -0.446 1.00 92.56 84 LEU A O 1
ATOM 630 N N . GLN A 1 85 ? -20.452 3.401 -0.140 1.00 91.06 85 GLN A N 1
ATOM 631 C CA . GLN A 1 85 ? -20.726 4.407 -1.179 1.00 91.06 85 GLN A CA 1
ATOM 632 C C . GLN A 1 85 ? -20.645 3.872 -2.619 1.00 91.06 85 GLN A C 1
ATOM 634 O O . GLN A 1 85 ? -21.020 4.577 -3.554 1.00 91.06 85 GLN A O 1
ATOM 639 N N . ARG A 1 86 ? -20.066 2.683 -2.826 1.00 80.31 86 ARG A N 1
ATOM 640 C CA . ARG A 1 86 ? -19.952 2.047 -4.149 1.00 80.31 86 ARG A CA 1
ATOM 641 C C . ARG A 1 86 ? -21.056 1.027 -4.421 1.00 80.31 86 ARG A C 1
ATOM 643 O O . ARG A 1 86 ? -21.155 0.595 -5.569 1.00 80.31 86 ARG A O 1
ATOM 650 N N . ALA A 1 87 ? -21.770 0.601 -3.381 1.00 63.50 87 ALA A N 1
ATOM 651 C CA . ALA A 1 87 ? -22.912 -0.304 -3.461 1.00 63.50 87 ALA A CA 1
ATOM 652 C C . ALA A 1 87 ? -24.176 0.475 -3.843 1.00 63.50 87 ALA A C 1
ATOM 654 O O . ALA A 1 87 ? -25.002 -0.116 -4.571 1.00 63.50 87 ALA A O 1
#

pLDDT: mean 80.13, std 20.72, range [23.95, 97.75]

Secondary structure (DSSP, 8-state):
------------TTPPPPTT-S--EEEEETT-TTHHHHHHHTT-EEEEEETTTTEEEEEEPPPP----HHHHHHHHHHHHHHHHTT-

Radius of gyration: 14.79 Å; chains: 1; bounding box: 39×24×38 Å

Foldseek 3Di:
DDPPPPPPLQQPLPRDDQLQDQAAEHEEAPPDPCVVVSCVVVQHWYWHDHVVVRDIGTPGHHHTDDHDPVSNVVVVVVVVVVVVVVD